Protein AF-A0A098S354-F1 (afdb_monomer_lite)

pLDDT: mean 82.57, std 17.51, range [36.12, 98.0]

InterPro domains:
  IPR009078 Ferritin-like superfamily [SSF47240] (25-148)
  IPR011971 Conserved hypothetical protein CHP02284 [TIGR02284] (24-160)
  IPR012347 Ferritin-like [G3DSA:1.20.1260.10] (13-162)
  IPR019052 Domain of unknown function DUF2383 [PF09537] (26-131)

Radius of gyration: 17.13 Å; chains: 1; bounding box: 41×37×48 Å

Organism: NCBI:txid1524460

Sequence (171 aa):
MANNQDKPWNKKRYDANTHASGIALINNLMMRNKDAEERYREAAAVATDESLVQYLESLARYRNSLYEPLFEWMNALPPTPMPISKQSRSYLYEHWGDFREALLLNNKSKVVEFCEDSEKKISRAYREAVAQTGVPKDINEFLNKQLQHILKIRRKVERMETVPMLHDNDF

Structure (mmCIF, N/CA/C/O backbone):
data_AF-A0A098S354-F1
#
_entry.id   AF-A0A098S354-F1
#
loop_
_atom_site.group_PDB
_atom_site.id
_atom_site.type_symbol
_atom_site.label_atom_id
_atom_site.label_alt_id
_atom_site.label_comp_id
_atom_site.label_asym_id
_atom_site.label_entity_id
_atom_site.label_seq_id
_atom_site.pdbx_PDB_ins_code
_atom_site.Cartn_x
_atom_site.Cartn_y
_atom_site.Cartn_z
_atom_site.occupancy
_atom_site.B_iso_or_equiv
_atom_site.auth_seq_id
_atom_site.auth_comp_id
_atom_site.auth_asym_id
_atom_site.auth_atom_id
_atom_site.pdbx_PDB_model_num
ATOM 1 N N . MET A 1 1 ? 5.309 -29.474 -20.598 1.00 36.12 1 MET A N 1
ATOM 2 C CA . MET A 1 1 ? 4.777 -28.108 -20.402 1.00 36.12 1 MET A CA 1
ATOM 3 C C . MET A 1 1 ? 5.659 -27.169 -21.209 1.00 36.12 1 MET A C 1
ATOM 5 O O . MET A 1 1 ? 6.866 -27.189 -21.011 1.00 36.12 1 MET A O 1
ATOM 9 N N . ALA A 1 2 ? 5.102 -26.506 -22.223 1.00 36.38 2 ALA A N 1
ATOM 10 C CA . ALA A 1 2 ? 5.874 -25.795 -23.240 1.00 36.38 2 ALA A CA 1
ATOM 11 C C . ALA A 1 2 ? 6.516 -24.517 -22.674 1.00 36.38 2 ALA A C 1
ATOM 13 O O . ALA A 1 2 ? 5.834 -23.671 -22.099 1.00 36.38 2 ALA A O 1
ATOM 14 N N . ASN A 1 3 ? 7.831 -24.390 -22.853 1.00 41.97 3 ASN A N 1
ATOM 15 C CA . ASN A 1 3 ? 8.589 -23.173 -22.589 1.00 41.97 3 ASN A CA 1
ATOM 16 C C . ASN A 1 3 ? 8.187 -22.124 -23.641 1.00 41.97 3 ASN A C 1
ATOM 18 O O . ASN A 1 3 ? 8.585 -22.234 -24.800 1.00 41.97 3 ASN A O 1
ATOM 22 N N . ASN A 1 4 ? 7.332 -21.167 -23.274 1.00 41.59 4 ASN A N 1
ATOM 23 C CA . ASN A 1 4 ? 6.869 -20.131 -24.195 1.00 41.59 4 ASN A CA 1
ATOM 24 C C . ASN A 1 4 ? 7.999 -19.109 -24.428 1.00 41.59 4 ASN A C 1
ATOM 26 O O . ASN A 1 4 ? 8.279 -18.264 -23.577 1.00 41.59 4 ASN A O 1
ATOM 30 N N . GLN A 1 5 ? 8.675 -19.228 -25.572 1.00 43.75 5 GLN A N 1
ATOM 31 C CA . GLN A 1 5 ? 9.827 -18.407 -25.957 1.00 43.75 5 GLN A CA 1
ATOM 32 C C . GLN A 1 5 ? 9.466 -16.949 -26.290 1.00 43.75 5 GLN A C 1
ATOM 34 O O . GLN A 1 5 ? 10.366 -16.112 -26.327 1.00 43.75 5 GLN A O 1
ATOM 39 N N . ASP A 1 6 ? 8.180 -16.619 -26.448 1.00 45.34 6 ASP A N 1
ATOM 40 C CA . ASP A 1 6 ? 7.716 -15.263 -26.780 1.00 45.34 6 ASP A CA 1
ATOM 41 C C . ASP A 1 6 ? 7.499 -14.355 -25.567 1.00 45.34 6 ASP A C 1
ATOM 43 O O . ASP A 1 6 ? 7.099 -13.199 -25.707 1.00 45.34 6 ASP A O 1
ATOM 47 N N . LYS A 1 7 ? 7.805 -14.834 -24.359 1.00 45.97 7 LYS A N 1
ATOM 48 C CA . LYS A 1 7 ? 7.782 -13.9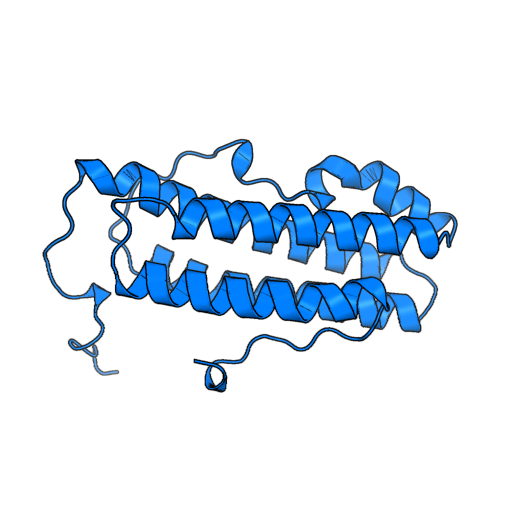70 -23.183 1.00 45.97 7 LYS A CA 1
ATOM 49 C C . LYS A 1 7 ? 8.978 -12.995 -23.228 1.00 45.97 7 LYS A C 1
ATOM 51 O O . LYS A 1 7 ? 10.113 -13.448 -23.398 1.00 45.97 7 LYS A O 1
ATOM 56 N N . PRO A 1 8 ? 8.771 -11.669 -23.092 1.00 44.84 8 PRO A N 1
ATOM 57 C CA . PRO A 1 8 ? 9.779 -10.648 -23.413 1.00 44.84 8 PRO A CA 1
ATOM 58 C C . PRO A 1 8 ? 11.070 -10.729 -22.580 1.00 44.84 8 PRO A C 1
ATOM 60 O O . PRO A 1 8 ? 12.116 -10.257 -23.022 1.00 44.84 8 PRO A O 1
ATOM 63 N N . TRP A 1 9 ? 11.046 -11.415 -21.435 1.00 50.72 9 TRP A N 1
ATOM 64 C CA . TRP A 1 9 ? 12.225 -11.686 -20.606 1.00 50.72 9 TRP A CA 1
ATOM 65 C C . TRP A 1 9 ? 13.178 -12.759 -21.165 1.00 50.72 9 TRP A C 1
ATOM 67 O O . TRP A 1 9 ? 14.280 -12.920 -20.648 1.00 50.72 9 TRP A O 1
ATOM 77 N N . ASN A 1 10 ? 12.807 -13.465 -22.241 1.00 44.28 10 ASN A N 1
ATOM 78 C CA . ASN A 1 10 ? 13.650 -14.479 -22.890 1.00 44.28 10 ASN A CA 1
ATOM 79 C C . ASN A 1 10 ? 14.623 -13.915 -23.949 1.00 44.28 10 ASN A C 1
ATOM 81 O O . ASN A 1 10 ? 15.464 -14.659 -24.464 1.00 44.28 10 ASN A O 1
ATOM 85 N N . LYS A 1 11 ? 14.553 -12.623 -24.310 1.00 42.34 11 LYS A N 1
ATOM 86 C CA . LYS A 1 11 ? 15.428 -12.035 -25.343 1.00 42.34 11 LYS A CA 1
ATOM 87 C C . LYS A 1 11 ? 16.648 -11.337 -24.729 1.00 42.34 11 LYS A C 1
ATOM 89 O O . LYS A 1 11 ? 16.552 -10.286 -24.107 1.00 42.34 11 LYS A O 1
ATOM 94 N N . LYS A 1 12 ? 17.826 -11.928 -24.969 1.00 41.03 12 LYS A N 1
ATOM 95 C CA . LYS A 1 12 ? 19.171 -11.384 -24.698 1.00 41.03 12 LYS A CA 1
ATOM 96 C C . LYS A 1 12 ? 19.336 -9.965 -25.266 1.00 41.03 12 LYS A C 1
ATOM 98 O O . LYS A 1 12 ? 19.645 -9.837 -26.446 1.00 41.03 12 LYS A O 1
ATOM 103 N N . ARG A 1 13 ? 19.161 -8.934 -24.433 1.00 39.78 13 ARG A N 1
ATOM 104 C CA . ARG A 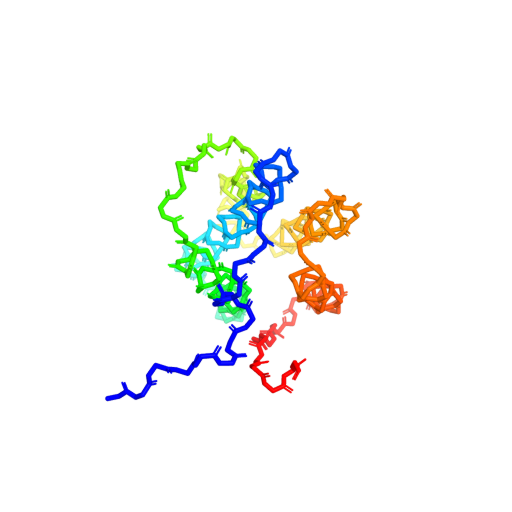1 13 ? 19.732 -7.570 -24.535 1.00 39.78 13 ARG A CA 1
ATOM 105 C C . ARG A 1 13 ? 19.408 -6.817 -23.231 1.00 39.78 13 ARG A C 1
ATOM 107 O O . ARG A 1 13 ? 18.432 -6.085 -23.159 1.00 39.78 13 ARG A O 1
ATOM 114 N N . TYR A 1 14 ? 20.187 -7.073 -22.181 1.00 47.94 14 TYR A N 1
ATOM 115 C CA . TYR A 1 14 ? 20.056 -6.437 -20.862 1.00 47.94 14 TYR A CA 1
ATOM 116 C C . TYR A 1 14 ? 21.450 -5.877 -20.487 1.00 47.94 14 TYR A C 1
ATOM 118 O O . TYR A 1 14 ? 22.357 -6.662 -20.223 1.00 47.94 14 TYR A O 1
ATOM 126 N N . ASP A 1 15 ? 21.652 -4.553 -20.544 1.00 41.66 15 ASP A N 1
ATOM 127 C CA . ASP A 1 15 ? 22.961 -3.874 -20.408 1.00 41.66 15 ASP A CA 1
ATOM 128 C C . ASP A 1 15 ? 23.279 -3.483 -18.949 1.00 41.66 15 ASP A C 1
ATOM 130 O O . ASP A 1 15 ? 22.757 -2.518 -18.407 1.00 41.66 15 ASP A O 1
ATOM 134 N N . ALA A 1 16 ? 24.205 -4.187 -18.299 1.00 40.31 16 ALA A N 1
ATOM 135 C CA . ALA A 1 16 ? 24.430 -4.195 -16.844 1.00 40.31 16 ALA A CA 1
ATOM 136 C C . ALA A 1 16 ? 24.571 -2.842 -16.082 1.00 40.31 16 ALA A C 1
ATOM 138 O O . ALA A 1 16 ? 24.315 -2.816 -14.878 1.00 40.31 16 ALA A O 1
ATOM 139 N N . ASN A 1 17 ? 24.929 -1.716 -16.715 1.00 41.31 17 ASN A N 1
ATOM 140 C CA . ASN A 1 17 ? 25.258 -0.462 -16.002 1.00 41.31 17 ASN A CA 1
ATOM 141 C C . ASN A 1 17 ? 24.055 0.434 -15.649 1.00 41.31 17 ASN A C 1
ATOM 143 O O . ASN A 1 17 ? 24.129 1.214 -14.703 1.00 41.31 17 ASN A O 1
ATOM 147 N N . THR A 1 18 ? 22.934 0.310 -16.357 1.00 47.88 18 THR A N 1
ATOM 148 C CA . THR A 1 18 ? 21.649 0.954 -16.010 1.00 47.88 18 THR A CA 1
ATOM 149 C C . THR A 1 18 ? 20.715 0.009 -15.243 1.00 47.88 18 THR A C 1
ATOM 151 O O . THR A 1 18 ? 19.710 0.435 -14.679 1.00 47.88 18 THR A O 1
ATOM 154 N N . HIS A 1 19 ? 21.058 -1.283 -15.187 1.00 49.31 19 HIS A N 1
ATOM 155 C CA . HIS A 1 19 ? 20.202 -2.348 -14.663 1.00 49.31 19 HIS A CA 1
ATOM 156 C C . HIS A 1 19 ? 20.230 -2.457 -13.142 1.00 49.31 19 HIS A C 1
ATOM 158 O O . HIS A 1 19 ? 19.200 -2.762 -12.545 1.00 49.31 19 HIS A O 1
ATOM 164 N N . ALA A 1 20 ? 21.368 -2.173 -12.503 1.00 54.12 20 ALA A N 1
ATOM 165 C CA . ALA A 1 20 ? 21.472 -2.244 -11.048 1.00 54.12 20 ALA A CA 1
ATOM 166 C C . ALA A 1 20 ? 20.489 -1.283 -10.352 1.00 54.12 20 ALA A C 1
ATOM 168 O O . ALA A 1 20 ? 19.915 -1.640 -9.327 1.00 54.12 20 ALA A O 1
ATOM 169 N N . SER A 1 21 ? 20.232 -0.101 -10.929 1.00 67.62 21 SER A N 1
ATOM 170 C CA . SER A 1 21 ? 19.275 0.863 -10.372 1.00 67.62 21 SER A CA 1
ATOM 171 C C . SER A 1 21 ? 17.821 0.456 -10.626 1.00 67.62 21 SER A C 1
ATOM 173 O O . SER A 1 21 ? 17.018 0.489 -9.697 1.00 67.62 21 SER A O 1
ATOM 175 N N . GLY A 1 22 ? 17.477 0.011 -11.840 1.00 73.75 22 GLY A N 1
ATOM 176 C CA . GLY A 1 22 ? 16.116 -0.425 -12.179 1.00 73.75 22 GLY A CA 1
ATOM 177 C C . GLY A 1 22 ? 15.671 -1.674 -11.412 1.00 73.75 22 GLY A C 1
ATOM 178 O O . GLY A 1 22 ? 14.592 -1.694 -10.821 1.00 73.75 22 GLY A O 1
ATOM 179 N N . ILE A 1 23 ? 16.534 -2.691 -11.354 1.00 78.19 23 ILE A N 1
ATOM 180 C CA . ILE A 1 23 ? 16.288 -3.934 -10.613 1.00 78.19 23 ILE A CA 1
ATOM 181 C C . ILE A 1 23 ? 16.175 -3.652 -9.105 1.00 78.19 23 ILE A C 1
ATOM 183 O O . ILE A 1 23 ? 15.264 -4.158 -8.448 1.00 78.19 23 ILE A O 1
ATOM 187 N N . ALA A 1 24 ? 17.036 -2.790 -8.551 1.00 80.12 24 ALA A N 1
ATOM 188 C CA . ALA A 1 24 ? 16.945 -2.391 -7.146 1.00 80.12 24 ALA A CA 1
ATOM 189 C C . ALA A 1 24 ? 15.641 -1.641 -6.829 1.00 80.12 24 ALA A C 1
ATOM 191 O O . ALA A 1 24 ? 15.044 -1.875 -5.778 1.00 80.12 24 ALA A O 1
ATOM 192 N N . LEU A 1 25 ? 15.167 -0.769 -7.725 1.00 82.81 25 LEU A N 1
ATOM 193 C CA . LEU A 1 25 ? 13.897 -0.060 -7.547 1.00 82.81 25 LEU A CA 1
ATOM 194 C C . LEU A 1 25 ? 12.709 -1.018 -7.538 1.00 82.81 25 LEU A C 1
ATOM 196 O O . LEU A 1 25 ? 11.868 -0.934 -6.646 1.00 82.81 25 LEU A O 1
ATOM 200 N N . ILE A 1 26 ? 12.664 -1.957 -8.481 1.00 86.56 26 ILE A N 1
ATOM 201 C CA . ILE A 1 26 ? 11.590 -2.953 -8.557 1.00 86.56 26 ILE A CA 1
ATOM 202 C C . ILE A 1 26 ? 11.593 -3.842 -7.318 1.00 86.56 26 ILE A C 1
ATOM 204 O O . ILE A 1 26 ? 10.545 -4.063 -6.717 1.00 86.56 26 ILE A O 1
ATOM 208 N N . ASN A 1 27 ? 12.769 -4.269 -6.866 1.00 87.06 27 ASN A N 1
ATOM 209 C CA . ASN A 1 27 ? 12.904 -5.011 -5.620 1.00 87.06 27 ASN A CA 1
ATOM 210 C C . ASN A 1 27 ? 12.442 -4.209 -4.404 1.00 87.06 27 ASN A C 1
ATOM 212 O O . ASN A 1 27 ? 11.751 -4.746 -3.545 1.00 87.06 27 ASN A O 1
ATOM 216 N N . ASN A 1 28 ? 12.757 -2.916 -4.339 1.00 88.94 28 ASN A N 1
ATOM 217 C CA . ASN A 1 28 ? 12.258 -2.060 -3.268 1.00 88.94 28 ASN A CA 1
ATOM 218 C C . ASN A 1 28 ? 10.727 -1.965 -3.293 1.00 88.94 28 ASN A C 1
ATOM 220 O O . ASN A 1 28 ? 10.107 -2.045 -2.237 1.00 88.94 28 ASN A O 1
ATOM 224 N N . LEU A 1 29 ? 10.107 -1.822 -4.469 1.00 92.44 29 LEU A N 1
ATOM 225 C CA . LEU A 1 29 ? 8.646 -1.814 -4.601 1.00 92.44 29 LEU A CA 1
ATOM 226 C C . LEU A 1 29 ? 8.032 -3.154 -4.189 1.00 92.44 29 LEU A C 1
ATOM 228 O O . LEU A 1 29 ? 7.095 -3.177 -3.394 1.00 92.44 29 LEU A O 1
ATOM 232 N N . MET A 1 30 ? 8.591 -4.258 -4.682 1.00 92.62 30 MET A N 1
ATOM 233 C CA . MET A 1 30 ? 8.186 -5.619 -4.341 1.00 92.62 30 MET A CA 1
ATOM 234 C C . MET A 1 30 ? 8.215 -5.826 -2.820 1.00 92.62 30 MET A C 1
ATOM 236 O O . MET A 1 30 ? 7.192 -6.159 -2.224 1.00 92.62 30 MET A O 1
ATOM 240 N N . MET A 1 31 ? 9.348 -5.540 -2.176 1.00 92.69 31 MET A N 1
ATOM 241 C CA . MET A 1 31 ? 9.509 -5.684 -0.727 1.00 92.69 31 MET A CA 1
ATOM 242 C C . MET A 1 31 ? 8.575 -4.763 0.063 1.00 92.69 31 MET A C 1
ATOM 244 O O . MET A 1 31 ? 7.994 -5.194 1.051 1.00 92.69 31 MET A O 1
ATOM 248 N N . ARG A 1 32 ? 8.349 -3.524 -0.392 1.00 94.38 32 ARG A N 1
ATOM 249 C CA . ARG A 1 32 ? 7.393 -2.607 0.249 1.00 94.38 32 ARG A CA 1
ATOM 250 C C . ARG A 1 32 ? 5.965 -3.136 0.206 1.00 94.38 32 ARG A C 1
ATOM 252 O O . ARG A 1 32 ? 5.247 -2.992 1.194 1.00 94.38 32 ARG A O 1
ATOM 259 N N . ASN A 1 33 ? 5.543 -3.707 -0.923 1.00 96.06 33 ASN A N 1
ATOM 260 C CA . ASN A 1 33 ? 4.218 -4.312 -1.033 1.00 96.06 33 ASN A CA 1
ATOM 261 C C . ASN A 1 33 ? 4.110 -5.530 -0.112 1.00 96.06 33 ASN A C 1
ATOM 263 O O . ASN A 1 33 ? 3.118 -5.640 0.604 1.00 96.06 33 ASN A O 1
ATOM 267 N N . LYS A 1 34 ? 5.147 -6.375 -0.063 1.00 95.38 34 LYS A N 1
ATOM 268 C CA . LYS A 1 34 ? 5.183 -7.551 0.812 1.00 95.38 34 LYS A CA 1
ATOM 269 C C . LYS A 1 34 ? 5.128 -7.183 2.298 1.00 95.38 34 LYS A C 1
ATOM 271 O O . LYS A 1 34 ? 4.253 -7.650 3.014 1.00 95.38 34 LYS A O 1
ATOM 276 N N . ASP A 1 35 ? 5.983 -6.265 2.738 1.00 94.94 35 ASP A N 1
ATOM 277 C CA . ASP A 1 35 ? 5.997 -5.787 4.124 1.00 94.94 35 ASP A CA 1
ATOM 278 C C . ASP A 1 35 ? 4.663 -5.121 4.509 1.00 94.94 35 ASP A C 1
ATOM 280 O O . ASP A 1 35 ? 4.192 -5.259 5.635 1.00 94.94 35 ASP A O 1
ATOM 284 N N . ALA A 1 36 ? 4.048 -4.349 3.604 1.00 96.50 36 ALA A N 1
ATOM 285 C CA . ALA A 1 36 ? 2.745 -3.735 3.867 1.00 96.50 36 ALA A CA 1
ATOM 286 C C . ALA A 1 36 ? 1.627 -4.783 3.967 1.00 96.50 36 ALA A C 1
ATOM 288 O O . ALA A 1 36 ? 0.776 -4.670 4.843 1.00 96.50 36 ALA A O 1
ATOM 289 N N . GLU A 1 37 ? 1.632 -5.788 3.089 1.00 97.62 37 GLU A N 1
ATOM 290 C CA . GLU A 1 37 ? 0.690 -6.908 3.119 1.00 97.62 37 GLU A CA 1
ATOM 291 C C . GLU A 1 37 ? 0.718 -7.627 4.470 1.00 97.62 37 GLU A C 1
ATOM 293 O O . GLU A 1 37 ? -0.328 -7.778 5.102 1.00 97.62 37 GLU A O 1
ATOM 298 N N . GLU A 1 38 ? 1.909 -7.990 4.947 1.00 97.38 38 GLU A N 1
ATOM 299 C CA . GLU A 1 38 ? 2.093 -8.642 6.246 1.00 97.38 38 GLU A CA 1
ATOM 300 C C . GLU A 1 38 ? 1.554 -7.780 7.394 1.00 97.38 38 GLU A C 1
ATOM 302 O O . GLU A 1 38 ? 0.763 -8.258 8.208 1.00 97.38 38 GLU A O 1
ATOM 307 N N . ARG A 1 39 ? 1.881 -6.480 7.417 1.00 97.31 39 ARG A N 1
ATOM 308 C CA . ARG A 1 39 ? 1.385 -5.563 8.458 1.00 97.31 39 ARG A CA 1
ATOM 309 C C . ARG A 1 39 ? -0.124 -5.362 8.416 1.00 97.31 39 ARG A C 1
ATOM 311 O O . ARG A 1 39 ? -0.740 -5.264 9.471 1.00 97.31 39 ARG A O 1
ATOM 318 N N . TYR A 1 40 ? -0.739 -5.332 7.236 1.00 98.00 40 TYR A N 1
ATOM 319 C CA . TYR A 1 40 ? -2.197 -5.270 7.134 1.00 98.00 40 TYR A CA 1
ATOM 320 C C . TYR A 1 40 ? -2.870 -6.558 7.622 1.00 98.00 40 TYR A C 1
ATOM 322 O O . TYR A 1 40 ? -3.905 -6.476 8.281 1.00 98.00 40 TYR A O 1
ATOM 330 N N . ARG A 1 41 ? -2.283 -7.737 7.370 1.00 97.94 41 ARG A N 1
ATOM 331 C CA . ARG A 1 41 ? -2.798 -8.999 7.931 1.00 97.94 41 ARG A CA 1
ATOM 332 C C . ARG A 1 41 ? -2.670 -9.046 9.447 1.00 97.94 41 ARG A C 1
ATOM 334 O O . ARG A 1 41 ? -3.622 -9.422 10.123 1.00 97.94 41 ARG A O 1
ATOM 341 N N . GLU A 1 42 ? -1.522 -8.640 9.982 1.00 97.31 42 GLU A N 1
ATOM 342 C CA . GLU A 1 42 ? -1.329 -8.529 11.430 1.00 97.31 42 GLU A CA 1
ATOM 343 C C . GLU A 1 42 ? -2.330 -7.545 12.047 1.00 97.31 42 GLU A C 1
ATOM 345 O O . GLU A 1 42 ? -2.920 -7.832 13.084 1.00 97.31 42 GLU A O 1
ATOM 350 N N . ALA A 1 43 ? -2.563 -6.406 11.388 1.00 96.69 43 ALA A N 1
ATOM 351 C CA . ALA A 1 43 ? -3.536 -5.407 11.812 1.00 96.69 43 ALA A CA 1
ATOM 352 C C . ALA A 1 43 ? -4.965 -5.963 11.838 1.00 96.69 43 ALA A C 1
ATOM 354 O O . ALA A 1 43 ? -5.687 -5.751 12.809 1.00 96.69 43 ALA A O 1
ATOM 355 N N . ALA A 1 44 ? -5.360 -6.700 10.797 1.00 96.69 44 ALA A N 1
ATOM 356 C CA . ALA A 1 44 ? -6.660 -7.358 10.740 1.00 96.69 44 ALA A CA 1
ATOM 357 C C . ALA A 1 44 ? -6.830 -8.374 11.881 1.00 96.69 44 ALA A C 1
ATOM 359 O O . ALA A 1 44 ? -7.896 -8.442 12.478 1.00 96.69 44 ALA A O 1
ATOM 360 N N . ALA A 1 45 ? -5.771 -9.107 12.242 1.00 96.06 45 ALA A N 1
ATOM 361 C CA . ALA A 1 45 ? -5.814 -10.093 13.322 1.00 96.06 45 ALA A CA 1
ATOM 362 C C . ALA A 1 45 ? -5.945 -9.480 14.730 1.00 96.06 45 ALA A C 1
ATOM 364 O O . ALA A 1 45 ? -6.368 -10.171 15.656 1.00 96.06 45 ALA A O 1
ATOM 365 N N . VAL A 1 46 ? -5.566 -8.209 14.914 1.00 94.25 46 VAL A N 1
ATOM 366 C CA . VAL A 1 46 ? -5.687 -7.502 16.206 1.00 94.25 46 VAL A CA 1
ATOM 367 C C . VAL A 1 46 ? -6.897 -6.570 16.281 1.00 94.25 46 VAL A C 1
ATOM 369 O O . VAL A 1 46 ? -7.240 -6.114 17.371 1.00 94.25 46 VAL A O 1
ATOM 372 N N . ALA A 1 47 ? -7.528 -6.259 15.149 1.00 92.75 47 ALA A N 1
ATOM 373 C CA . ALA A 1 47 ? -8.720 -5.426 15.104 1.00 92.75 47 ALA A CA 1
ATOM 374 C C . ALA A 1 47 ? -9.932 -6.176 15.682 1.00 92.75 47 ALA A C 1
ATOM 376 O O . ALA A 1 47 ? -10.105 -7.373 15.468 1.00 92.75 47 ALA A O 1
ATOM 377 N N . THR A 1 48 ? -10.788 -5.460 16.410 1.00 89.00 48 THR A N 1
ATOM 378 C CA . THR A 1 48 ? -12.001 -6.026 17.029 1.00 89.00 48 THR A CA 1
ATOM 379 C C . THR A 1 48 ? -13.279 -5.693 16.258 1.00 89.00 48 THR A C 1
ATOM 381 O O . THR A 1 48 ? -14.281 -6.388 16.397 1.00 89.00 48 THR A O 1
ATOM 384 N N . ASP A 1 49 ? -13.254 -4.639 15.441 1.00 89.81 49 ASP A N 1
ATOM 385 C CA . ASP A 1 49 ? -14.371 -4.208 14.603 1.00 89.81 49 ASP A CA 1
ATOM 386 C C . ASP A 1 49 ? -14.357 -4.961 13.264 1.00 89.81 49 ASP A C 1
ATOM 388 O O . ASP A 1 49 ? -13.406 -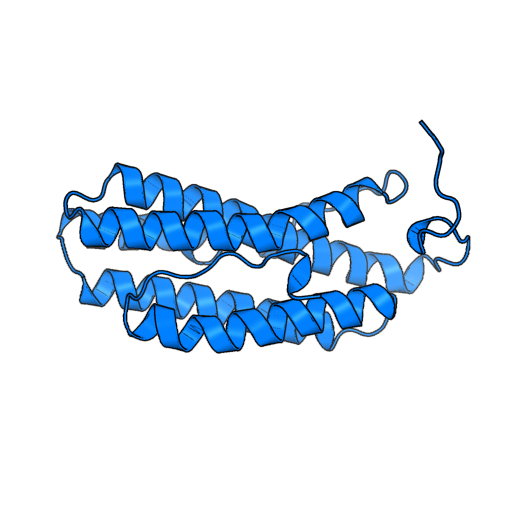4.851 12.493 1.00 89.81 49 ASP A O 1
ATOM 392 N N . GLU A 1 50 ? -15.423 -5.707 12.970 1.00 91.75 50 GLU A N 1
ATOM 393 C CA . GLU A 1 50 ? -15.506 -6.558 11.776 1.00 91.75 50 GLU A CA 1
ATOM 394 C C . GLU A 1 50 ? -15.373 -5.770 10.461 1.00 91.75 50 GLU A C 1
ATOM 396 O O . GLU A 1 50 ? -14.719 -6.232 9.525 1.00 91.75 50 GLU A O 1
ATOM 401 N N . SER A 1 51 ? -15.924 -4.553 10.390 1.00 90.94 51 SER A N 1
ATOM 402 C CA . SER A 1 51 ? -15.797 -3.713 9.191 1.00 90.94 51 SER A CA 1
ATOM 403 C C . SER A 1 51 ? -14.347 -3.283 8.960 1.00 90.94 51 SER A C 1
ATOM 405 O O . SER A 1 51 ? -13.865 -3.263 7.825 1.00 90.94 51 SER A O 1
ATOM 407 N N . LEU A 1 52 ? -13.620 -3.010 10.046 1.00 92.50 52 LEU A N 1
ATOM 408 C CA . LEU A 1 52 ? -12.204 -2.680 10.004 1.00 92.50 52 LEU A CA 1
ATOM 409 C C . LEU A 1 52 ? -11.346 -3.898 9.640 1.00 92.50 52 LEU A C 1
ATOM 411 O O . LEU A 1 52 ? -10.425 -3.759 8.836 1.00 92.50 52 LEU A O 1
ATOM 415 N N . VAL A 1 53 ? -11.665 -5.084 10.167 1.00 94.81 53 VAL A N 1
ATOM 416 C CA . VAL A 1 53 ? -11.012 -6.348 9.785 1.00 94.81 53 VAL A CA 1
ATOM 417 C C . VAL A 1 53 ? -11.134 -6.557 8.275 1.00 94.81 53 VAL A C 1
ATOM 419 O O . VAL A 1 53 ? -10.122 -6.677 7.585 1.00 94.81 53 VAL A O 1
ATOM 422 N N . GLN A 1 54 ? -12.356 -6.502 7.736 1.00 95.00 54 GLN A N 1
ATOM 423 C CA . GLN A 1 54 ? -12.607 -6.685 6.302 1.00 95.00 54 GLN A CA 1
ATOM 424 C C . GLN A 1 54 ? -11.870 -5.648 5.441 1.00 95.00 54 GLN A C 1
ATOM 426 O O . GLN A 1 54 ? -11.332 -5.978 4.378 1.00 95.00 54 GLN A O 1
ATOM 431 N N . TYR A 1 55 ? -11.817 -4.395 5.898 1.00 94.94 55 TYR A N 1
ATOM 432 C CA . TYR A 1 55 ? -11.078 -3.331 5.227 1.00 94.94 55 TYR A CA 1
ATOM 433 C C . TYR A 1 55 ? -9.566 -3.604 5.196 1.00 94.94 55 TYR A C 1
ATOM 435 O O . TYR A 1 55 ? -8.962 -3.582 4.119 1.00 94.94 55 TYR A O 1
ATOM 443 N N . LEU A 1 56 ? -8.957 -3.926 6.340 1.00 96.69 56 LEU A N 1
ATOM 444 C CA . LEU A 1 56 ? -7.524 -4.215 6.448 1.00 96.69 56 LEU A CA 1
ATOM 445 C C . LEU A 1 56 ? -7.135 -5.459 5.643 1.00 96.69 56 LEU A C 1
ATOM 447 O O . LEU A 1 56 ? -6.127 -5.448 4.936 1.00 96.69 56 LEU A O 1
ATOM 451 N N . GLU A 1 57 ? -7.963 -6.502 5.656 1.00 97.25 57 GLU A N 1
ATOM 452 C CA . GLU A 1 57 ? -7.752 -7.663 4.794 1.00 97.25 57 GLU A CA 1
ATOM 453 C C . GLU A 1 57 ? -7.829 -7.312 3.304 1.00 97.25 57 GLU A C 1
ATOM 455 O O . GLU A 1 57 ? -7.073 -7.860 2.498 1.00 97.25 57 GLU A O 1
ATOM 460 N N . SER A 1 58 ? -8.731 -6.405 2.913 1.00 96.62 58 SER A N 1
ATOM 461 C CA . SER A 1 58 ? -8.817 -5.954 1.521 1.00 96.62 58 SER A CA 1
ATOM 462 C C . SER A 1 58 ? -7.542 -5.232 1.085 1.00 96.62 58 SER A C 1
ATOM 464 O O . SER A 1 58 ? -7.031 -5.502 -0.002 1.00 96.62 58 SER A O 1
ATOM 466 N N . LEU A 1 59 ? -6.955 -4.414 1.967 1.00 96.56 59 LEU A N 1
ATOM 467 C CA . LEU A 1 59 ? -5.659 -3.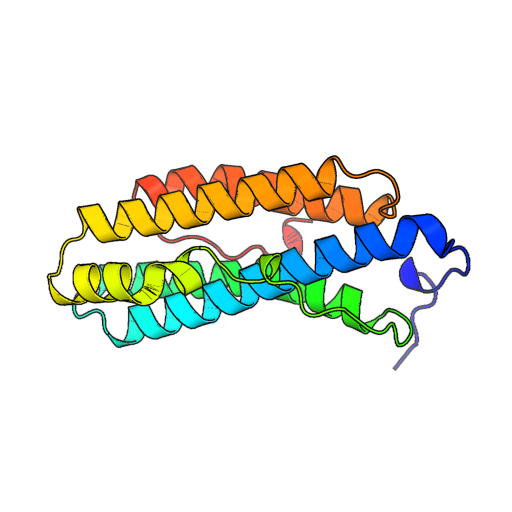775 1.737 1.00 96.56 59 LEU A CA 1
ATOM 468 C C . LEU A 1 59 ? -4.520 -4.796 1.659 1.00 96.56 59 LEU A C 1
ATOM 470 O O . LEU A 1 59 ? -3.660 -4.677 0.787 1.00 96.56 59 LEU A O 1
ATOM 474 N N . ALA A 1 60 ? -4.528 -5.824 2.511 1.00 97.50 60 ALA A N 1
ATOM 475 C CA . ALA A 1 60 ? -3.546 -6.904 2.455 1.00 97.50 60 ALA A CA 1
ATOM 476 C C . ALA A 1 60 ? -3.601 -7.653 1.113 1.00 97.50 60 ALA A C 1
ATOM 478 O O . ALA A 1 60 ? -2.583 -7.786 0.432 1.00 97.50 60 ALA A O 1
ATOM 479 N N . ARG A 1 61 ? -4.797 -8.084 0.688 1.00 97.06 61 ARG A N 1
ATOM 480 C CA . ARG A 1 61 ? -5.003 -8.756 -0.607 1.00 97.06 61 ARG A CA 1
ATOM 481 C C . ARG A 1 61 ? -4.585 -7.871 -1.777 1.00 97.06 61 ARG A C 1
ATOM 483 O O . ARG A 1 61 ? -3.908 -8.331 -2.693 1.00 97.06 61 ARG A O 1
ATOM 490 N N . TYR A 1 62 ? -4.933 -6.591 -1.720 1.00 96.00 62 TYR A N 1
ATOM 491 C CA . TYR A 1 62 ? -4.522 -5.617 -2.719 1.00 96.00 62 TYR A CA 1
ATOM 492 C C . TYR A 1 62 ? -2.994 -5.477 -2.805 1.00 96.00 62 TYR A C 1
ATOM 494 O O . TYR A 1 62 ? -2.424 -5.547 -3.895 1.00 96.00 62 TYR A O 1
ATOM 502 N N . ARG A 1 63 ? -2.295 -5.353 -1.671 1.00 96.50 63 ARG A N 1
ATOM 503 C CA . ARG A 1 63 ? -0.824 -5.322 -1.652 1.00 96.50 63 ARG A CA 1
ATOM 504 C C . ARG A 1 63 ? -0.205 -6.590 -2.230 1.00 96.50 63 ARG A C 1
ATOM 506 O O . ARG A 1 63 ? 0.746 -6.476 -3.000 1.00 96.50 63 ARG A O 1
ATOM 513 N N . ASN A 1 64 ? -0.774 -7.760 -1.940 1.00 95.50 64 ASN A N 1
ATOM 514 C CA . ASN A 1 64 ? -0.331 -9.011 -2.552 1.00 95.50 64 ASN A CA 1
ATOM 515 C C . ASN A 1 64 ? -0.475 -8.981 -4.083 1.00 95.50 64 ASN A C 1
ATOM 517 O O . ASN A 1 64 ? 0.472 -9.314 -4.786 1.00 95.50 64 ASN A O 1
ATOM 521 N N . SER A 1 65 ? -1.601 -8.477 -4.603 1.00 94.19 65 SER A N 1
ATOM 522 C CA . SER A 1 65 ? -1.818 -8.366 -6.056 1.00 94.19 65 SER A CA 1
ATOM 523 C C . SER A 1 65 ? -0.838 -7.418 -6.765 1.00 94.19 65 SER A C 1
ATOM 525 O O . SER A 1 65 ? -0.572 -7.562 -7.955 1.00 94.19 65 SER A O 1
ATOM 527 N N . LEU A 1 66 ? -0.250 -6.455 -6.043 1.00 94.44 66 LEU A N 1
ATOM 528 C CA . LEU A 1 66 ? 0.845 -5.632 -6.565 1.00 94.44 66 LEU A CA 1
ATOM 529 C C . LEU A 1 66 ? 2.207 -6.333 -6.471 1.00 94.44 66 LEU A C 1
ATOM 531 O O . LEU A 1 66 ? 3.069 -6.111 -7.320 1.00 94.44 66 LEU A O 1
ATOM 535 N N . TYR A 1 67 ? 2.409 -7.134 -5.424 1.00 94.19 67 TYR A N 1
ATOM 536 C CA . TYR A 1 67 ? 3.642 -7.872 -5.159 1.00 94.19 67 TYR A CA 1
ATOM 537 C C . TYR A 1 67 ? 3.861 -9.022 -6.146 1.00 94.19 67 TYR A C 1
ATOM 539 O O . TYR A 1 67 ? 4.958 -9.128 -6.693 1.00 94.19 67 TYR A O 1
ATOM 547 N N . GLU A 1 68 ? 2.846 -9.856 -6.382 1.00 91.81 68 GLU A N 1
ATOM 548 C CA . GLU A 1 68 ? 2.982 -11.114 -7.129 1.00 91.81 68 GLU A CA 1
ATOM 549 C C . GLU A 1 68 ? 3.606 -10.930 -8.521 1.0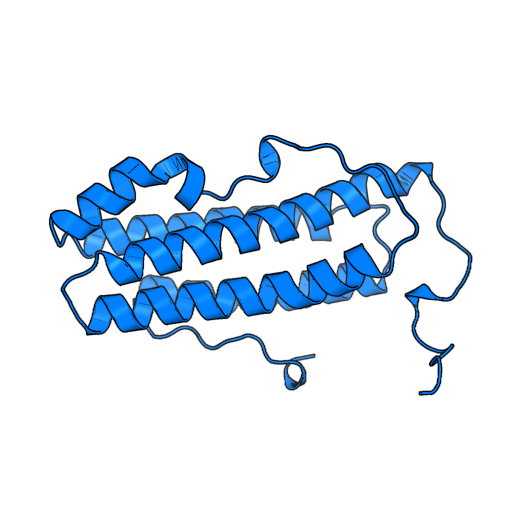0 91.81 68 GLU A C 1
ATOM 551 O O . GLU A 1 68 ? 4.626 -11.568 -8.785 1.00 91.81 68 GLU A O 1
ATOM 556 N N . PRO A 1 69 ? 3.137 -10.008 -9.384 1.00 89.69 69 PRO A N 1
ATOM 557 C CA . PRO A 1 69 ? 3.738 -9.858 -10.709 1.00 89.69 69 PRO A CA 1
ATOM 558 C C . PRO A 1 69 ? 5.175 -9.317 -10.660 1.00 89.69 69 PRO A C 1
ATOM 560 O O . PRO A 1 69 ? 6.007 -9.661 -11.500 1.00 89.69 69 PRO A O 1
ATOM 563 N N . LEU A 1 70 ? 5.494 -8.471 -9.668 1.00 90.00 70 LEU A N 1
ATOM 564 C CA . LEU A 1 70 ? 6.862 -7.981 -9.465 1.00 90.00 70 LEU A CA 1
ATOM 565 C C . LEU A 1 70 ? 7.778 -9.126 -9.028 1.00 90.00 70 LEU A C 1
ATOM 567 O O . LEU A 1 70 ? 8.912 -9.212 -9.495 1.00 90.00 70 LEU A O 1
ATOM 571 N N . PHE A 1 71 ? 7.282 -10.013 -8.164 1.00 89.50 71 PHE A N 1
ATOM 572 C CA . PHE A 1 71 ? 7.991 -11.213 -7.744 1.00 89.50 71 PHE A CA 1
ATOM 573 C C . PHE A 1 71 ? 8.219 -12.178 -8.908 1.00 89.50 71 PHE A C 1
ATOM 575 O O . PHE A 1 71 ? 9.347 -12.626 -9.104 1.00 89.50 71 PHE A O 1
ATOM 582 N N . GLU A 1 72 ? 7.196 -12.454 -9.719 1.00 87.50 72 GLU A N 1
ATOM 583 C CA . GLU A 1 72 ? 7.333 -13.295 -10.912 1.00 87.50 72 GLU A CA 1
ATOM 584 C C . GLU A 1 72 ? 8.369 -12.734 -11.886 1.00 87.50 72 GLU A C 1
ATOM 586 O O . GLU A 1 72 ? 9.225 -13.473 -12.378 1.00 87.50 72 GLU A O 1
ATOM 591 N N . TRP A 1 73 ? 8.334 -11.420 -12.121 1.00 83.62 73 TRP A N 1
ATOM 592 C CA . TRP A 1 73 ? 9.314 -10.760 -12.971 1.00 83.62 73 TRP A CA 1
ATOM 593 C C . TRP A 1 73 ? 10.733 -10.875 -12.407 1.00 83.62 73 TRP A C 1
ATOM 595 O O . TRP A 1 73 ? 11.653 -11.250 -13.132 1.00 83.62 73 TRP A O 1
ATOM 605 N N . MET A 1 74 ? 10.908 -10.604 -11.111 1.00 82.75 74 MET A N 1
ATOM 606 C CA . MET A 1 74 ? 12.195 -10.721 -10.423 1.00 82.75 74 MET A CA 1
ATOM 607 C C . MET A 1 74 ? 12.739 -12.155 -10.456 1.00 82.75 74 MET A C 1
ATOM 609 O O . MET A 1 74 ? 13.933 -12.349 -10.672 1.00 82.75 74 MET A O 1
ATOM 613 N N . ASN A 1 75 ? 11.876 -13.158 -10.281 1.00 83.94 75 ASN A N 1
ATOM 614 C CA . ASN A 1 75 ? 12.244 -14.574 -10.291 1.00 83.94 75 ASN A CA 1
ATOM 615 C C . ASN A 1 75 ? 12.598 -15.092 -11.699 1.00 83.94 75 ASN A C 1
ATOM 617 O O . ASN A 1 75 ? 13.314 -16.081 -11.836 1.00 83.94 75 ASN A O 1
ATOM 621 N N . ALA A 1 76 ? 12.116 -14.426 -12.753 1.00 83.12 76 ALA A N 1
ATOM 622 C CA . ALA A 1 76 ? 12.477 -14.734 -14.135 1.00 83.12 76 ALA A CA 1
ATOM 623 C C . ALA A 1 76 ? 13.859 -14.186 -14.544 1.00 83.12 76 ALA A C 1
ATOM 625 O O . ALA A 1 76 ? 14.378 -14.564 -15.599 1.00 83.12 76 ALA A O 1
ATOM 626 N N . LEU A 1 77 ? 14.463 -13.299 -13.744 1.00 76.75 77 LEU A N 1
ATOM 627 C CA . LEU A 1 77 ? 15.795 -12.762 -14.017 1.00 76.75 77 LEU A CA 1
ATOM 628 C C . LEU A 1 77 ? 16.894 -13.788 -13.687 1.00 76.75 77 LEU A C 1
ATOM 630 O O . LEU A 1 77 ? 16.747 -14.588 -12.761 1.00 76.75 77 LEU A O 1
ATOM 634 N N . PRO A 1 78 ? 18.045 -13.746 -14.388 1.00 76.12 78 PRO A N 1
ATOM 635 C CA . PRO A 1 78 ? 19.229 -14.487 -13.969 1.00 76.12 78 PRO A CA 1
ATOM 636 C C . PRO A 1 78 ? 19.606 -14.149 -12.516 1.00 76.12 78 PRO A C 1
ATOM 638 O O . PRO A 1 78 ? 19.378 -13.008 -12.097 1.00 76.12 78 PRO A O 1
ATOM 641 N N . PRO A 1 79 ? 20.233 -15.078 -11.765 1.00 67.25 79 PRO A N 1
ATOM 642 C CA . PRO A 1 79 ? 20.624 -14.852 -10.376 1.00 67.25 79 PRO A CA 1
ATOM 643 C C . PRO A 1 79 ? 21.466 -13.583 -10.254 1.00 67.25 79 PRO A C 1
ATOM 645 O O . PRO A 1 79 ? 22.635 -13.548 -10.637 1.00 67.25 79 PRO A O 1
ATOM 648 N N . THR A 1 80 ? 20.846 -12.523 -9.748 1.00 65.19 80 THR A N 1
ATOM 649 C CA . THR A 1 80 ? 21.473 -11.216 -9.582 1.00 65.19 80 THR A CA 1
ATOM 650 C C . THR A 1 80 ? 21.529 -10.946 -8.082 1.00 65.19 80 THR A C 1
ATOM 652 O O . THR A 1 80 ? 20.490 -11.034 -7.428 1.00 65.19 80 THR A O 1
ATOM 655 N N . PRO A 1 81 ? 22.705 -10.674 -7.488 1.00 58.19 81 PRO A N 1
ATOM 656 C CA . PRO A 1 81 ? 22.780 -10.341 -6.074 1.00 58.19 81 PRO A CA 1
ATOM 657 C C . PRO A 1 81 ? 22.019 -9.037 -5.816 1.00 58.19 81 PRO A C 1
ATOM 659 O O . PRO A 1 81 ? 22.370 -7.979 -6.338 1.00 58.19 81 PRO A O 1
ATOM 662 N N . MET A 1 82 ? 20.961 -9.134 -5.013 1.00 64.94 82 MET A N 1
ATOM 663 C CA . MET A 1 82 ? 20.083 -8.017 -4.682 1.00 64.94 82 MET A CA 1
ATOM 664 C C . MET A 1 82 ? 20.517 -7.414 -3.346 1.00 64.94 82 MET A C 1
ATOM 666 O O . MET A 1 82 ? 20.468 -8.106 -2.326 1.00 64.94 82 MET A O 1
ATOM 670 N N . PRO A 1 83 ? 20.939 -6.142 -3.299 1.00 55.47 83 PRO A N 1
ATOM 671 C CA . PRO A 1 83 ? 21.257 -5.507 -2.032 1.00 55.47 83 PRO A CA 1
ATOM 672 C C . PRO A 1 83 ? 19.977 -5.307 -1.209 1.00 55.47 83 PRO A C 1
ATOM 674 O O . PRO A 1 83 ? 18.982 -4.770 -1.698 1.00 55.47 83 PRO A O 1
ATOM 677 N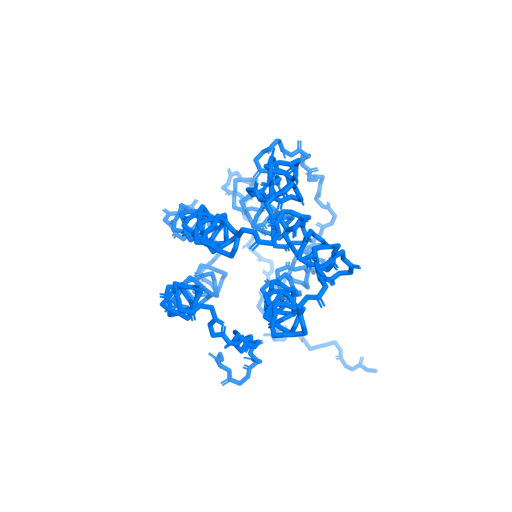 N . ILE A 1 84 ? 20.015 -5.699 0.066 1.00 56.06 84 ILE A N 1
ATOM 678 C CA . ILE A 1 84 ? 18.979 -5.327 1.034 1.00 56.06 84 ILE A CA 1
ATOM 679 C C . ILE A 1 84 ? 19.119 -3.821 1.286 1.00 56.06 84 ILE A C 1
ATOM 681 O O . ILE A 1 84 ? 20.090 -3.375 1.896 1.00 56.06 84 ILE A O 1
ATOM 685 N N . SER A 1 85 ? 18.163 -3.026 0.804 1.00 65.50 85 SER A N 1
ATOM 686 C CA . SER A 1 85 ? 18.132 -1.580 1.044 1.00 65.50 85 SER A CA 1
ATOM 687 C C . SER A 1 85 ? 17.206 -1.248 2.208 1.00 65.50 85 SER A C 1
ATOM 689 O O . SER A 1 85 ? 16.100 -1.766 2.286 1.00 65.50 85 SER A O 1
ATOM 691 N N . LYS A 1 86 ? 17.581 -0.292 3.070 1.00 62.50 86 LYS A N 1
ATOM 692 C CA . LYS A 1 86 ? 16.642 0.286 4.057 1.00 62.50 86 LYS A CA 1
ATOM 693 C C . LYS A 1 86 ? 15.390 0.869 3.390 1.00 62.50 86 LYS A C 1
ATOM 695 O O . LYS A 1 86 ? 14.329 0.905 3.997 1.00 62.50 86 LYS A O 1
ATOM 700 N N . GLN A 1 87 ? 15.498 1.272 2.124 1.00 70.00 87 GLN A N 1
ATOM 701 C CA . GLN A 1 87 ? 14.381 1.776 1.327 1.00 70.00 87 GLN A CA 1
ATOM 702 C C . GLN A 1 87 ? 13.394 0.674 0.914 1.00 70.00 87 GLN A C 1
ATOM 704 O O . GLN A 1 87 ? 12.404 0.999 0.263 1.00 70.00 87 GLN A O 1
ATOM 709 N N . SER A 1 88 ? 13.630 -0.594 1.258 1.00 78.25 88 SER A N 1
ATOM 710 C CA . SER A 1 88 ? 12.728 -1.707 0.955 1.00 78.25 88 SER A CA 1
ATOM 711 C C . SER A 1 88 ? 11.588 -1.856 1.969 1.00 78.25 88 SER A C 1
ATOM 713 O O . SER A 1 88 ? 10.653 -2.604 1.705 1.00 78.25 88 SER A O 1
ATOM 715 N N . ARG A 1 89 ? 11.652 -1.166 3.118 1.00 89.69 89 ARG A N 1
ATOM 716 C CA . ARG A 1 89 ? 10.620 -1.231 4.163 1.00 89.69 89 ARG A CA 1
ATOM 717 C C . ARG A 1 89 ? 9.394 -0.394 3.808 1.00 89.69 89 ARG A C 1
ATOM 719 O O . ARG A 1 89 ? 9.500 0.675 3.199 1.00 89.69 89 ARG A O 1
ATOM 726 N N . SER A 1 90 ? 8.218 -0.901 4.178 1.00 91.88 90 SER A N 1
ATOM 727 C CA . SER A 1 90 ? 6.952 -0.185 4.010 1.00 91.88 90 SER A CA 1
ATOM 728 C C . SER A 1 90 ? 6.764 0.888 5.089 1.00 91.88 90 SER A C 1
ATOM 730 O O . SER A 1 90 ? 7.314 0.791 6.183 1.00 91.88 90 SER A O 1
ATOM 732 N N . TYR A 1 91 ? 5.941 1.900 4.804 1.00 95.25 91 TYR A N 1
ATOM 733 C CA . TYR A 1 91 ? 5.598 2.934 5.789 1.00 95.25 91 TYR A CA 1
ATOM 734 C C . TYR A 1 91 ? 4.945 2.331 7.044 1.00 95.25 91 TYR A C 1
ATOM 736 O O . TYR A 1 91 ? 5.294 2.687 8.163 1.00 95.25 91 TYR A O 1
ATOM 744 N N . LEU A 1 92 ? 4.053 1.351 6.872 1.00 93.75 92 LEU A N 1
ATOM 745 C CA . LEU A 1 92 ? 3.435 0.665 8.008 1.00 93.75 92 LEU A CA 1
ATOM 746 C C . LEU A 1 92 ? 4.423 -0.153 8.828 1.00 93.75 92 LEU A C 1
ATOM 748 O O . LEU A 1 92 ? 4.242 -0.272 10.032 1.00 93.75 92 LEU A O 1
ATOM 752 N N . TYR A 1 93 ? 5.460 -0.709 8.202 1.00 94.00 93 TYR A N 1
ATOM 753 C CA . TYR A 1 93 ? 6.519 -1.379 8.944 1.00 94.00 93 TYR A CA 1
ATOM 754 C C . TYR A 1 93 ? 7.253 -0.390 9.860 1.00 94.00 93 TYR A C 1
ATOM 756 O O . TYR A 1 93 ? 7.498 -0.698 11.023 1.00 94.00 93 TYR A O 1
ATOM 764 N N . GLU A 1 94 ? 7.579 0.800 9.349 1.00 94.50 94 GLU A N 1
ATOM 765 C CA . GLU A 1 94 ? 8.279 1.848 10.105 1.00 94.50 94 GLU A CA 1
ATOM 766 C C . GLU A 1 94 ? 7.424 2.420 11.247 1.00 94.50 94 GLU A C 1
ATOM 768 O O . GLU A 1 94 ? 7.954 2.739 12.308 1.00 94.50 94 GLU A O 1
ATOM 773 N N . HIS A 1 95 ? 6.106 2.495 11.053 1.00 96.56 95 HIS A N 1
ATOM 774 C CA . HIS A 1 95 ? 5.149 3.084 11.996 1.00 96.56 95 HIS A CA 1
ATOM 775 C C . HIS A 1 95 ? 4.266 2.048 12.709 1.00 96.56 95 HIS A C 1
ATOM 777 O O . HIS A 1 95 ? 3.180 2.368 13.194 1.00 96.56 95 HIS A O 1
ATOM 783 N N . TRP A 1 96 ? 4.713 0.790 12.775 1.00 96.50 96 TRP A N 1
ATOM 784 C CA . TRP A 1 96 ? 3.881 -0.313 13.260 1.00 96.50 96 TRP A CA 1
ATOM 785 C C . TRP A 1 96 ? 3.394 -0.123 14.701 1.00 96.50 96 TRP A C 1
ATOM 787 O O . TRP A 1 96 ? 2.245 -0.440 14.999 1.00 96.50 96 TRP A O 1
ATOM 797 N N . GLY A 1 97 ? 4.245 0.407 15.586 1.00 96.12 97 GLY A N 1
ATOM 798 C CA . GLY A 1 97 ? 3.893 0.655 16.988 1.00 96.12 97 GLY A CA 1
ATOM 799 C C . GLY A 1 97 ? 2.676 1.570 17.122 1.00 96.12 97 GLY A C 1
ATOM 800 O O . GLY A 1 97 ? 1.659 1.157 17.678 1.00 96.12 97 GLY A O 1
ATOM 801 N N . ASP A 1 98 ? 2.758 2.760 16.529 1.00 97.56 98 ASP A N 1
ATOM 802 C CA . ASP A 1 98 ? 1.700 3.775 16.580 1.00 97.56 98 ASP A CA 1
ATOM 803 C C . ASP A 1 98 ? 0.423 3.306 15.868 1.00 97.56 98 ASP A C 1
ATOM 805 O O . ASP A 1 98 ? -0.694 3.551 16.328 1.00 97.56 98 ASP A O 1
ATOM 809 N N . PHE A 1 99 ? 0.571 2.596 14.744 1.00 97.25 99 PHE A N 1
ATOM 810 C CA . PHE A 1 99 ? -0.569 2.043 14.020 1.00 97.25 99 PHE A CA 1
ATOM 811 C C . PHE A 1 99 ? -1.296 0.975 14.844 1.00 97.25 99 PHE A C 1
ATOM 813 O O . PHE A 1 99 ? -2.523 0.993 14.948 1.00 97.25 99 PHE A O 1
ATOM 820 N N . ARG A 1 100 ? -0.546 0.073 15.485 1.00 95.62 100 ARG A N 1
ATOM 821 C CA . ARG A 1 100 ? -1.102 -0.949 16.375 1.00 95.62 100 ARG A CA 1
ATOM 822 C C . ARG A 1 100 ? -1.772 -0.329 17.597 1.00 95.62 100 ARG A C 1
ATOM 824 O O . ARG A 1 100 ? -2.840 -0.787 17.989 1.00 95.62 100 ARG A O 1
ATOM 831 N N . GLU A 1 101 ? -1.182 0.707 18.183 1.00 96.25 101 GLU A N 1
ATOM 832 C CA . GLU A 1 101 ? -1.804 1.449 19.281 1.00 96.25 101 GLU A CA 1
ATOM 833 C C . GLU A 1 101 ? -3.137 2.072 18.845 1.00 96.25 101 GLU A C 1
ATOM 835 O O . GLU A 1 101 ? -4.149 1.894 19.523 1.00 96.25 101 GLU A O 1
ATOM 840 N N . ALA A 1 102 ? -3.181 2.713 17.673 1.00 95.81 102 ALA A N 1
ATOM 841 C CA . ALA A 1 102 ? -4.416 3.268 17.123 1.00 95.81 102 ALA A CA 1
ATOM 842 C C . ALA A 1 102 ? -5.512 2.203 16.927 1.00 95.81 102 ALA A C 1
ATOM 844 O O . ALA A 1 102 ? -6.680 2.480 17.209 1.00 95.81 102 ALA A O 1
ATOM 845 N N . LEU A 1 103 ? -5.143 0.990 16.492 1.00 94.62 103 LEU A N 1
ATOM 846 C CA . LEU A 1 103 ? -6.066 -0.147 16.382 1.00 94.62 103 LEU A CA 1
ATOM 847 C C . LEU A 1 103 ? -6.604 -0.572 17.754 1.00 94.62 103 LEU A C 1
ATOM 849 O O . LEU A 1 103 ? -7.814 -0.699 17.918 1.00 94.62 103 LEU A O 1
ATOM 853 N N . LEU A 1 104 ? -5.729 -0.740 18.749 1.00 93.31 104 LEU A N 1
ATOM 854 C CA . LEU A 1 104 ? -6.113 -1.159 20.104 1.00 93.31 104 LEU A CA 1
ATOM 855 C C . LEU A 1 104 ? -7.001 -0.126 20.812 1.00 93.31 104 LEU A C 1
ATOM 857 O O . LEU A 1 104 ? -7.901 -0.494 21.565 1.00 93.31 104 LEU A O 1
ATOM 861 N N . LEU A 1 105 ? -6.779 1.161 20.543 1.00 93.94 105 LEU A N 1
ATOM 862 C CA . LEU A 1 105 ? -7.603 2.263 21.044 1.00 93.94 105 LEU A CA 1
ATOM 863 C C . LEU A 1 105 ? -8.887 2.484 20.223 1.00 93.94 105 LEU A C 1
ATOM 865 O O . LEU A 1 105 ? -9.638 3.413 20.518 1.00 93.94 105 LEU A O 1
ATOM 869 N N . ASN A 1 106 ? -9.146 1.672 19.190 1.00 89.50 106 ASN A N 1
ATOM 870 C CA . ASN A 1 106 ? -10.251 1.845 18.238 1.00 89.50 106 ASN A CA 1
ATOM 871 C C . ASN A 1 106 ? -10.312 3.252 17.611 1.00 89.50 106 ASN A C 1
ATOM 873 O O . ASN A 1 106 ? -11.381 3.751 17.247 1.00 89.50 106 ASN A O 1
ATOM 877 N N . ASN A 1 107 ? -9.162 3.912 17.455 1.00 93.94 107 ASN A N 1
ATOM 878 C CA . ASN A 1 107 ? -9.078 5.247 16.879 1.00 93.94 107 ASN A CA 1
ATOM 879 C C . ASN A 1 107 ? -9.121 5.170 15.345 1.00 93.94 107 ASN A C 1
ATOM 881 O O . ASN A 1 107 ? -8.100 5.286 14.663 1.00 93.94 107 ASN A O 1
ATOM 885 N N . LYS A 1 108 ? -10.329 4.981 14.797 1.00 90.75 108 LYS A N 1
ATOM 886 C CA . LYS A 1 108 ? -10.565 4.816 13.350 1.00 90.75 108 LYS A CA 1
ATOM 887 C C . LYS A 1 108 ? -9.968 5.952 12.515 1.00 90.75 108 LYS A C 1
ATOM 889 O O . LYS A 1 108 ? -9.364 5.685 11.483 1.00 90.75 108 LYS A O 1
ATOM 894 N N . SER A 1 109 ? -10.066 7.202 12.977 1.00 91.62 109 SER A N 1
ATOM 895 C CA . SER A 1 109 ? -9.490 8.351 12.262 1.00 91.62 109 SER A CA 1
ATOM 896 C C . SER A 1 109 ? -7.975 8.221 12.108 1.00 91.62 109 SER A C 1
ATOM 898 O O . SER A 1 109 ? -7.444 8.474 11.030 1.00 91.62 109 SER A O 1
ATOM 900 N N . LYS A 1 110 ? -7.279 7.796 13.169 1.00 95.44 110 LYS A N 1
ATOM 901 C CA . LYS A 1 110 ? -5.825 7.615 13.136 1.00 95.44 110 LYS A CA 1
ATOM 902 C C . LYS A 1 110 ? -5.424 6.416 12.274 1.00 95.44 110 LYS A C 1
ATOM 904 O O . LYS A 1 110 ? -4.449 6.488 11.534 1.00 95.44 110 LYS A O 1
ATOM 909 N N . VAL A 1 111 ? -6.201 5.334 12.315 1.00 94.75 111 VAL A N 1
ATOM 910 C CA . VAL A 1 111 ? -6.005 4.159 11.450 1.00 94.75 111 VAL A CA 1
ATOM 911 C C . VAL A 1 111 ? -6.117 4.537 9.969 1.00 94.75 111 VAL A C 1
ATOM 913 O O . VAL A 1 111 ? -5.259 4.143 9.176 1.00 94.75 111 VAL A O 1
ATOM 916 N N . VAL A 1 112 ? -7.126 5.332 9.594 1.00 94.06 112 VAL A N 1
ATOM 917 C CA . VAL A 1 112 ? -7.292 5.827 8.216 1.00 94.06 112 VAL A CA 1
ATOM 918 C C . VAL A 1 112 ? -6.117 6.717 7.810 1.00 94.06 112 VAL A C 1
ATOM 920 O O . VAL A 1 112 ? -5.555 6.496 6.742 1.00 94.06 112 VAL A O 1
ATOM 923 N N . GLU A 1 113 ? -5.671 7.632 8.676 1.00 95.44 113 GLU A N 1
ATOM 924 C CA . GLU A 1 113 ? -4.502 8.491 8.423 1.00 95.44 113 GLU A CA 1
ATOM 925 C C . GLU A 1 113 ? -3.243 7.666 8.093 1.00 95.44 113 GLU A C 1
ATOM 927 O O . GLU A 1 113 ? -2.591 7.905 7.075 1.00 95.44 113 GLU A O 1
ATOM 932 N N . PHE A 1 114 ? -2.942 6.627 8.881 1.00 97.00 114 PHE A N 1
ATOM 933 C CA . PHE A 1 114 ? -1.813 5.730 8.605 1.00 97.00 114 PHE A CA 1
ATOM 934 C C . PHE A 1 114 ? -1.974 4.959 7.288 1.00 97.00 114 PHE A C 1
ATOM 936 O O . PHE A 1 114 ? -0.997 4.768 6.555 1.00 97.00 114 PHE A O 1
ATOM 943 N N . CYS A 1 115 ? -3.191 4.518 6.960 1.00 96.31 115 CYS A N 1
ATOM 944 C CA . CYS A 1 115 ? -3.460 3.846 5.690 1.00 96.31 115 CYS A CA 1
ATOM 945 C C . CYS A 1 115 ? -3.279 4.801 4.501 1.00 96.31 115 CYS A C 1
ATOM 947 O O . CYS A 1 115 ? -2.639 4.438 3.514 1.00 96.31 115 CYS A O 1
ATOM 949 N N . GLU A 1 116 ? -3.774 6.034 4.594 1.00 95.12 116 GLU A N 1
ATOM 950 C CA . GLU A 1 116 ? -3.583 7.055 3.563 1.00 95.12 116 GLU A CA 1
ATOM 951 C C . GLU A 1 116 ? -2.112 7.411 3.365 1.00 95.12 116 GLU A C 1
ATOM 953 O O . GLU A 1 116 ? -1.654 7.549 2.227 1.00 95.12 116 GLU A O 1
ATOM 958 N N . ASP A 1 117 ? -1.362 7.566 4.453 1.00 96.38 117 ASP A N 1
ATOM 959 C CA . ASP A 1 117 ? 0.056 7.894 4.391 1.00 96.38 117 ASP A CA 1
ATOM 960 C C . ASP A 1 117 ? 0.873 6.735 3.817 1.00 96.38 117 ASP A C 1
ATOM 962 O O . ASP A 1 117 ? 1.761 6.963 2.988 1.00 96.38 117 ASP A O 1
ATOM 966 N N . SER A 1 118 ? 0.493 5.491 4.122 1.00 95.81 118 SER A N 1
ATOM 967 C CA . SER A 1 118 ? 1.005 4.297 3.443 1.00 95.81 118 SER A CA 1
ATOM 968 C C . SER A 1 118 ? 0.792 4.380 1.925 1.00 95.81 118 SER A C 1
ATOM 970 O O . SER A 1 118 ? 1.753 4.238 1.158 1.00 95.81 118 SER A O 1
ATOM 972 N N . GLU A 1 119 ? -0.420 4.719 1.464 1.00 95.12 119 GLU A N 1
ATOM 973 C CA . GLU A 1 119 ? -0.699 4.877 0.029 1.00 95.12 119 GLU A CA 1
ATOM 974 C C . GLU A 1 119 ? 0.030 6.077 -0.612 1.00 95.12 119 GLU A C 1
ATOM 976 O O . GLU A 1 119 ? 0.496 6.022 -1.758 1.00 95.12 119 GLU A O 1
ATOM 981 N N . LYS A 1 120 ? 0.170 7.197 0.106 1.00 95.06 120 LYS A N 1
ATOM 982 C CA . LYS A 1 120 ? 0.950 8.359 -0.358 1.00 95.06 120 LYS A CA 1
ATOM 983 C C . LYS A 1 120 ? 2.414 7.973 -0.558 1.00 95.06 120 LYS A C 1
ATOM 985 O O . LYS A 1 120 ? 2.999 8.307 -1.590 1.00 95.06 120 LYS A O 1
ATOM 990 N N . LYS A 1 121 ? 3.002 7.248 0.393 1.00 94.50 121 LYS A N 1
ATOM 991 C CA . LYS A 1 121 ? 4.407 6.828 0.337 1.00 94.50 121 LYS A CA 1
ATOM 992 C C . LYS A 1 121 ? 4.654 5.814 -0.773 1.00 94.50 121 LYS A C 1
ATOM 994 O O . LYS A 1 121 ? 5.611 5.989 -1.525 1.00 94.50 121 LYS A O 1
ATOM 999 N N . ILE A 1 122 ? 3.795 4.803 -0.926 1.00 94.25 122 ILE A N 1
ATOM 1000 C CA . ILE A 1 122 ? 3.965 3.816 -2.000 1.00 94.25 122 ILE A CA 1
ATOM 1001 C C . ILE A 1 122 ? 3.743 4.453 -3.378 1.00 94.25 122 ILE A C 1
ATOM 1003 O O . ILE A 1 122 ? 4.573 4.274 -4.262 1.00 94.25 122 ILE A O 1
ATOM 1007 N N . SER A 1 123 ? 2.719 5.299 -3.555 1.00 94.44 123 SER A N 1
ATOM 1008 C CA . SER A 1 123 ? 2.485 5.985 -4.836 1.00 94.44 123 SER A CA 1
ATOM 1009 C C . SER A 1 123 ? 3.654 6.887 -5.241 1.00 94.44 123 SER A C 1
ATOM 1011 O O . SER A 1 123 ? 3.996 6.962 -6.421 1.00 94.44 123 SER A O 1
ATOM 1013 N N . ARG A 1 124 ? 4.316 7.532 -4.272 1.00 92.44 124 ARG A N 1
ATOM 1014 C CA . ARG A 1 124 ? 5.553 8.281 -4.514 1.00 92.44 124 ARG A CA 1
ATOM 1015 C C . ARG A 1 124 ? 6.691 7.368 -4.977 1.00 92.44 124 ARG A C 1
ATOM 1017 O O . ARG A 1 124 ? 7.323 7.695 -5.974 1.00 92.44 124 ARG A O 1
ATOM 1024 N N . ALA A 1 125 ? 6.905 6.231 -4.316 1.00 90.81 125 ALA A N 1
ATOM 1025 C CA . ALA A 1 125 ? 7.937 5.273 -4.717 1.00 90.81 125 ALA A CA 1
ATOM 1026 C C . ALA A 1 125 ? 7.707 4.748 -6.148 1.00 90.81 125 ALA A C 1
ATOM 1028 O O . ALA A 1 125 ? 8.647 4.656 -6.933 1.00 90.81 125 ALA A O 1
ATOM 1029 N N . TYR A 1 126 ? 6.453 4.480 -6.526 1.00 93.25 126 TYR A N 1
ATOM 1030 C CA . TYR A 1 126 ? 6.107 4.098 -7.898 1.00 93.25 126 TYR A CA 1
ATOM 1031 C C . TYR A 1 126 ? 6.367 5.222 -8.908 1.00 93.25 126 TYR A C 1
ATOM 1033 O O . TYR A 1 126 ? 6.898 4.958 -9.981 1.00 93.25 126 TYR A O 1
ATOM 1041 N N . ARG A 1 127 ? 6.038 6.480 -8.581 1.00 91.50 127 ARG A N 1
ATOM 1042 C CA . ARG A 1 127 ? 6.360 7.630 -9.450 1.00 91.50 127 ARG A CA 1
ATOM 1043 C C . ARG A 1 127 ? 7.861 7.766 -9.677 1.00 91.50 127 ARG A C 1
ATOM 1045 O O . ARG A 1 127 ? 8.276 7.991 -10.807 1.00 91.50 127 ARG A O 1
ATOM 1052 N N . GLU A 1 128 ? 8.653 7.619 -8.618 1.00 88.00 128 GLU A N 1
ATOM 1053 C CA . GLU A 1 128 ? 10.116 7.649 -8.694 1.00 88.00 128 GLU A CA 1
ATOM 1054 C C . GLU A 1 128 ? 10.640 6.504 -9.578 1.00 88.00 128 GLU A C 1
ATOM 1056 O O . GLU A 1 128 ? 11.473 6.740 -10.450 1.00 88.00 128 GLU A O 1
ATOM 1061 N N . ALA A 1 129 ? 10.088 5.293 -9.443 1.00 86.44 129 ALA A N 1
ATOM 1062 C CA . ALA A 1 129 ? 10.469 4.148 -10.270 1.00 86.44 129 ALA A CA 1
ATOM 1063 C C . ALA A 1 129 ? 10.080 4.300 -11.753 1.00 86.44 129 ALA A C 1
ATOM 1065 O O . ALA A 1 129 ? 10.874 3.968 -12.629 1.00 86.44 129 ALA A O 1
ATOM 1066 N N . VAL A 1 130 ? 8.890 4.833 -12.052 1.00 87.94 130 VAL A N 1
ATOM 1067 C CA . VAL A 1 130 ? 8.427 5.085 -13.433 1.00 87.94 130 VAL A CA 1
ATOM 1068 C C . VAL A 1 130 ? 9.229 6.209 -14.099 1.00 87.94 130 VAL A C 1
ATOM 1070 O O . VAL A 1 130 ? 9.473 6.161 -15.302 1.00 87.94 130 VAL A O 1
ATOM 1073 N N . ALA A 1 131 ? 9.676 7.209 -13.336 1.00 85.25 131 ALA A N 1
ATOM 1074 C CA . ALA A 1 131 ? 10.508 8.299 -13.849 1.00 85.25 131 ALA A CA 1
ATOM 1075 C C . ALA A 1 131 ? 11.974 7.890 -14.097 1.00 85.25 131 ALA A C 1
ATOM 1077 O O . ALA A 1 131 ? 12.730 8.653 -14.702 1.00 85.25 131 ALA A O 1
ATOM 1078 N N . GLN A 1 132 ? 12.392 6.710 -13.631 1.00 79.31 132 GLN A N 1
ATOM 1079 C CA . GLN A 1 132 ? 13.771 6.258 -13.739 1.00 79.31 132 GLN A CA 1
ATOM 1080 C C . GLN A 1 132 ? 14.132 5.855 -15.176 1.00 79.31 132 GLN A C 1
ATOM 1082 O O . GLN A 1 132 ? 13.444 5.070 -15.831 1.00 79.31 132 GLN A O 1
ATOM 1087 N N . THR A 1 133 ? 15.287 6.327 -15.643 1.00 70.81 133 THR A N 1
ATOM 1088 C CA . THR A 1 133 ? 15.902 5.863 -16.891 1.00 70.81 133 THR A CA 1
ATOM 1089 C C . THR A 1 133 ? 16.654 4.550 -16.664 1.00 70.81 133 THR A C 1
ATOM 1091 O O . THR A 1 133 ? 17.265 4.347 -15.613 1.00 70.81 133 THR A O 1
ATOM 1094 N N . GLY A 1 134 ? 16.621 3.646 -17.648 1.00 69.88 134 GLY A N 1
ATOM 1095 C CA . GLY A 1 134 ? 17.308 2.349 -17.564 1.00 69.88 134 GLY A CA 1
ATOM 1096 C C . GLY A 1 134 ? 16.429 1.157 -17.178 1.00 69.88 134 GLY A C 1
ATOM 1097 O O . GLY A 1 134 ? 16.914 0.029 -17.169 1.00 69.88 134 GLY A O 1
ATOM 1098 N N . VAL A 1 135 ? 15.142 1.381 -16.904 1.00 71.81 135 VAL A N 1
ATOM 1099 C CA . VAL A 1 135 ? 14.151 0.307 -16.745 1.00 71.81 135 VAL A CA 1
ATOM 1100 C C . VAL A 1 135 ? 13.655 -0.127 -18.134 1.00 71.81 135 VAL A C 1
ATOM 1102 O O . VAL A 1 135 ? 13.311 0.746 -18.936 1.00 71.81 135 VAL A O 1
ATOM 1105 N N . PRO A 1 136 ? 13.595 -1.438 -18.450 1.00 75.81 136 PRO A N 1
ATOM 1106 C CA . PRO A 1 136 ? 13.008 -1.922 -19.698 1.00 75.81 136 PRO A CA 1
ATOM 1107 C C . PRO A 1 136 ? 11.598 -1.366 -19.920 1.00 75.81 136 PRO A C 1
ATOM 1109 O O . PRO A 1 136 ? 10.806 -1.294 -18.980 1.00 75.81 136 PRO A O 1
ATOM 1112 N N . LYS A 1 137 ? 11.278 -0.995 -21.166 1.00 80.00 137 LYS A N 1
ATOM 1113 C CA . LYS A 1 137 ? 10.020 -0.319 -21.521 1.00 80.00 137 LYS A CA 1
ATOM 1114 C C . LYS A 1 137 ? 8.784 -1.062 -21.005 1.00 80.00 137 LYS A C 1
ATOM 1116 O O . LYS A 1 137 ? 7.955 -0.447 -20.347 1.00 80.00 137 LYS A O 1
ATOM 1121 N N . ASP A 1 138 ? 8.716 -2.372 -21.219 1.00 77.12 138 ASP A N 1
ATOM 1122 C CA . ASP A 1 138 ? 7.579 -3.206 -20.806 1.00 77.12 138 ASP A CA 1
ATOM 1123 C C . ASP A 1 138 ? 7.347 -3.153 -19.286 1.00 77.12 138 ASP A C 1
ATOM 1125 O O . ASP A 1 138 ? 6.215 -3.137 -18.807 1.00 77.12 138 ASP A O 1
ATOM 1129 N N . ILE A 1 139 ? 8.430 -3.053 -18.513 1.00 81.69 139 ILE A N 1
ATOM 1130 C CA . ILE A 1 139 ? 8.369 -2.958 -17.054 1.00 81.69 139 ILE A CA 1
ATOM 1131 C C . ILE A 1 139 ? 8.003 -1.560 -16.599 1.00 81.69 139 ILE A C 1
ATOM 1133 O O . ILE A 1 139 ? 7.231 -1.407 -15.658 1.00 81.69 139 ILE A O 1
ATOM 1137 N N . ASN A 1 140 ? 8.489 -0.534 -17.287 1.00 85.44 140 ASN A N 1
ATOM 1138 C CA . ASN A 1 140 ? 8.043 0.826 -17.033 1.00 85.44 140 ASN A CA 1
ATOM 1139 C C . ASN A 1 140 ? 6.530 0.972 -17.292 1.00 85.44 140 ASN A C 1
ATOM 1141 O O . ASN A 1 140 ? 5.814 1.520 -16.455 1.00 85.44 140 ASN A O 1
ATOM 1145 N N . GLU A 1 141 ? 6.021 0.407 -18.392 1.00 87.44 141 GLU A N 1
ATOM 1146 C CA . GLU A 1 141 ? 4.587 0.379 -18.705 1.00 87.44 141 GLU A CA 1
ATOM 1147 C C . GLU A 1 141 ? 3.785 -0.374 -17.637 1.00 87.44 141 GLU A C 1
ATOM 1149 O O . GLU A 1 141 ? 2.757 0.127 -17.172 1.00 87.44 141 GLU A O 1
ATOM 1154 N N . PHE A 1 142 ? 4.281 -1.530 -17.191 1.00 87.81 142 PHE A N 1
ATOM 1155 C CA . PHE A 1 142 ? 3.682 -2.299 -16.102 1.00 87.81 142 PHE A CA 1
ATOM 1156 C C . PHE A 1 142 ? 3.610 -1.500 -14.786 1.00 87.81 142 PHE A C 1
ATOM 1158 O O . PHE A 1 142 ? 2.537 -1.368 -14.190 1.00 87.81 142 PHE A O 1
ATOM 1165 N N . LEU A 1 143 ? 4.724 -0.891 -14.365 1.00 91.00 143 LEU A N 1
ATOM 1166 C CA . LEU A 1 143 ? 4.786 -0.047 -13.169 1.00 91.00 143 LEU A CA 1
ATOM 1167 C C . LEU A 1 143 ? 3.871 1.176 -13.282 1.00 91.00 143 LEU A C 1
ATOM 1169 O O . LEU A 1 143 ? 3.250 1.577 -12.297 1.00 91.00 143 LEU A O 1
ATOM 1173 N N . ASN A 1 144 ? 3.749 1.762 -14.475 1.00 91.75 144 ASN A N 1
ATOM 1174 C CA . ASN A 1 144 ? 2.851 2.884 -14.708 1.00 91.75 144 ASN A CA 1
ATOM 1175 C C . ASN A 1 144 ? 1.380 2.457 -14.570 1.00 91.75 144 ASN A C 1
ATOM 1177 O O . ASN A 1 144 ? 0.598 3.170 -13.942 1.00 91.75 144 ASN A O 1
ATOM 1181 N N . LYS A 1 145 ? 0.995 1.274 -15.067 1.00 90.50 145 LYS A N 1
ATOM 1182 C CA . LYS A 1 145 ? -0.358 0.722 -14.859 1.00 90.50 145 LYS A CA 1
ATOM 1183 C C . LYS A 1 145 ? -0.655 0.503 -13.370 1.00 90.50 145 LYS A C 1
ATOM 1185 O O . LYS A 1 145 ? -1.684 0.980 -12.883 1.00 90.50 145 LYS A O 1
ATOM 1190 N N . GLN A 1 146 ? 0.269 -0.117 -12.630 1.00 93.19 146 GLN A N 1
ATOM 1191 C CA . GLN A 1 146 ? 0.143 -0.270 -11.174 1.00 93.19 146 GLN A CA 1
ATOM 1192 C C . GLN A 1 146 ? 0.033 1.090 -10.465 1.00 93.19 146 GLN A C 1
ATOM 1194 O O . GLN A 1 146 ? -0.835 1.270 -9.612 1.00 93.19 146 GLN A O 1
ATOM 1199 N N . LEU A 1 147 ? 0.830 2.088 -10.864 1.00 94.38 147 LEU A N 1
ATOM 1200 C CA . LEU A 1 147 ? 0.738 3.451 -10.336 1.00 94.38 147 LEU A CA 1
ATOM 1201 C C . LEU A 1 147 ? -0.649 4.066 -10.571 1.00 94.38 147 LEU A C 1
ATOM 1203 O O . LEU A 1 147 ? -1.227 4.627 -9.639 1.00 94.38 147 LEU A O 1
ATOM 1207 N N . GLN A 1 148 ? -1.202 3.964 -11.783 1.00 92.38 148 GLN A N 1
ATOM 1208 C CA . GLN A 1 148 ? -2.545 4.485 -12.064 1.00 92.38 148 GLN A CA 1
ATOM 1209 C C . GLN A 1 148 ? -3.601 3.812 -11.186 1.00 92.38 148 GLN A C 1
ATOM 1211 O O . GLN A 1 148 ? -4.510 4.483 -10.693 1.00 92.38 148 GLN A O 1
ATOM 1216 N N . HIS A 1 149 ? -3.471 2.507 -10.952 1.00 91.56 149 HIS A N 1
ATOM 1217 C CA . HIS A 1 149 ? -4.370 1.787 -10.062 1.00 91.56 149 HIS A CA 1
ATOM 1218 C C . HIS A 1 149 ? -4.230 2.262 -8.605 1.00 91.56 149 HIS A C 1
ATOM 1220 O O . HIS A 1 149 ? -5.232 2.629 -7.993 1.00 91.56 149 HIS A O 1
ATOM 1226 N N . ILE A 1 150 ? -3.005 2.402 -8.083 1.00 93.38 150 ILE A N 1
ATOM 1227 C CA . ILE A 1 150 ? -2.747 2.953 -6.740 1.00 93.38 150 ILE A CA 1
ATOM 1228 C C . ILE A 1 150 ? -3.395 4.331 -6.572 1.00 93.38 150 ILE A C 1
ATOM 1230 O O . ILE A 1 150 ? -4.047 4.599 -5.562 1.00 93.38 150 ILE A O 1
ATOM 1234 N N . LEU A 1 151 ? -3.276 5.211 -7.569 1.00 92.31 151 LEU A N 1
ATOM 1235 C CA . LEU A 1 151 ? -3.881 6.544 -7.513 1.00 92.31 151 LEU A CA 1
ATOM 1236 C C . LEU A 1 151 ? -5.417 6.508 -7.476 1.00 92.31 151 LEU A C 1
ATOM 1238 O O . LEU A 1 151 ? -6.021 7.385 -6.858 1.00 92.31 151 LEU A O 1
ATOM 1242 N N . LYS A 1 152 ? -6.054 5.501 -8.087 1.00 90.31 152 LYS A N 1
ATOM 1243 C CA . LYS A 1 152 ? -7.505 5.277 -7.975 1.00 90.31 152 LYS A CA 1
ATOM 1244 C C . LYS A 1 152 ? -7.881 4.761 -6.584 1.00 90.31 152 LYS A C 1
ATOM 1246 O O . LYS A 1 152 ? -8.828 5.272 -5.988 1.00 90.31 152 LYS A O 1
ATOM 1251 N N . ILE A 1 153 ? -7.121 3.797 -6.059 1.00 90.06 153 ILE A N 1
ATOM 1252 C CA . ILE A 1 153 ? -7.363 3.175 -4.750 1.00 90.06 153 ILE A CA 1
ATOM 1253 C C . ILE A 1 153 ? -7.228 4.164 -3.595 1.00 90.06 153 ILE A C 1
ATOM 1255 O O . ILE A 1 153 ? -7.992 4.081 -2.637 1.00 90.06 153 ILE A O 1
ATOM 1259 N N . ARG A 1 154 ? -6.348 5.164 -3.701 1.00 88.81 154 ARG A N 1
ATOM 1260 C CA . ARG A 1 154 ? -6.205 6.209 -2.674 1.00 88.81 154 ARG A CA 1
ATOM 1261 C C . ARG A 1 154 ? -7.526 6.860 -2.259 1.00 88.81 154 ARG A C 1
ATOM 1263 O O . ARG A 1 154 ? -7.753 7.045 -1.072 1.00 88.81 154 ARG A O 1
ATOM 1270 N N . ARG A 1 155 ? -8.431 7.111 -3.210 1.00 87.75 155 ARG A N 1
ATOM 1271 C CA . ARG A 1 155 ? -9.759 7.685 -2.919 1.00 87.75 155 ARG A CA 1
ATOM 1272 C C . ARG A 1 155 ? -10.670 6.738 -2.131 1.00 87.75 155 ARG A C 1
ATOM 1274 O O . ARG A 1 155 ? -11.564 7.200 -1.433 1.00 87.75 155 ARG A O 1
ATOM 1281 N N . LYS A 1 156 ? -10.474 5.423 -2.274 1.00 88.94 156 LYS A N 1
ATOM 1282 C CA . LYS A 1 156 ? -11.196 4.392 -1.512 1.00 88.94 156 LYS A CA 1
ATOM 1283 C C . LYS A 1 156 ? -10.649 4.277 -0.094 1.00 88.94 156 LYS A C 1
ATOM 1285 O O . LYS A 1 156 ? -11.432 4.205 0.845 1.00 88.94 156 LYS A O 1
ATOM 1290 N N . VAL A 1 157 ? -9.324 4.343 0.051 1.00 89.00 157 VAL A N 1
ATOM 1291 C CA . VAL A 1 157 ? -8.632 4.350 1.351 1.00 89.00 157 VAL A CA 1
ATOM 1292 C C . VAL A 1 157 ? -9.072 5.536 2.210 1.00 89.00 157 VAL A C 1
ATOM 1294 O O . VAL A 1 157 ? -9.419 5.340 3.369 1.00 89.00 157 VAL A O 1
ATOM 1297 N N . GLU A 1 158 ? -9.168 6.734 1.622 1.00 85.44 158 GLU A N 1
ATOM 1298 C CA . GLU A 1 158 ? -9.681 7.950 2.290 1.00 85.44 158 GLU A CA 1
ATOM 1299 C C . GLU A 1 158 ? -11.105 7.774 2.855 1.00 85.44 158 GLU A C 1
ATOM 1301 O O . GLU A 1 158 ? -11.505 8.440 3.806 1.00 85.44 158 GLU A O 1
ATOM 1306 N N . ARG A 1 159 ? -11.894 6.864 2.274 1.00 87.94 159 ARG A N 1
ATOM 1307 C CA . ARG A 1 159 ? -13.278 6.574 2.676 1.00 87.94 159 ARG A CA 1
ATOM 1308 C C . ARG A 1 159 ? -13.416 5.281 3.475 1.00 87.94 159 ARG A C 1
ATOM 1310 O O . ARG A 1 159 ? -14.535 4.901 3.808 1.00 87.94 159 ARG A O 1
ATOM 1317 N N . MET A 1 160 ? -12.302 4.600 3.751 1.00 88.00 160 MET A N 1
ATOM 1318 C CA . MET A 1 160 ? -12.266 3.272 4.367 1.00 88.00 160 MET A CA 1
ATOM 1319 C C . MET A 1 160 ? -13.140 2.239 3.626 1.00 88.00 160 MET A C 1
ATOM 1321 O O . MET A 1 160 ? -13.705 1.323 4.219 1.00 88.00 160 MET A O 1
ATOM 1325 N N . GLU A 1 161 ? -13.276 2.402 2.308 1.00 88.00 161 GLU A N 1
ATOM 1326 C CA . GLU A 1 161 ? -14.002 1.468 1.453 1.00 88.00 161 GLU A CA 1
ATOM 1327 C C . GLU A 1 161 ? -13.148 0.231 1.166 1.00 88.00 161 GLU A C 1
ATOM 1329 O O . GLU A 1 161 ? -11.924 0.318 1.044 1.00 88.00 161 GLU A O 1
ATOM 1334 N N . THR A 1 162 ? -13.798 -0.915 0.952 1.00 85.12 162 THR A N 1
ATOM 1335 C CA . THR A 1 162 ? -13.122 -2.127 0.480 1.00 85.12 162 THR A CA 1
ATOM 1336 C C . THR A 1 162 ? -12.329 -1.845 -0.794 1.00 85.12 162 THR A C 1
ATOM 1338 O O . THR A 1 162 ? -12.845 -1.298 -1.780 1.00 85.12 162 THR A O 1
ATOM 1341 N N . VAL A 1 163 ? -11.064 -2.252 -0.768 1.00 85.69 163 VAL A N 1
ATOM 1342 C CA . VAL A 1 163 ? -10.140 -2.095 -1.885 1.00 85.69 163 VAL A CA 1
ATOM 1343 C C . VAL A 1 163 ? -10.175 -3.360 -2.748 1.00 85.69 163 VAL A C 1
ATOM 1345 O O . VAL A 1 163 ? -9.927 -4.452 -2.230 1.00 85.69 163 VAL A O 1
ATOM 1348 N N . PRO A 1 164 ? -10.511 -3.254 -4.048 1.00 83.94 164 PRO A N 1
ATOM 1349 C CA . PRO A 1 164 ? -10.444 -4.395 -4.949 1.00 83.94 164 PRO A CA 1
ATOM 1350 C C . PRO A 1 164 ? -8.987 -4.806 -5.185 1.00 83.94 164 PRO A C 1
ATOM 1352 O O . PRO A 1 164 ? -8.083 -3.971 -5.184 1.00 83.94 164 PRO A O 1
ATOM 1355 N N . MET A 1 165 ? -8.771 -6.101 -5.405 1.00 83.69 165 MET A N 1
ATOM 1356 C CA . MET A 1 165 ? -7.489 -6.588 -5.907 1.00 83.69 165 MET A CA 1
ATOM 1357 C C . MET A 1 165 ? -7.263 -6.070 -7.327 1.00 83.69 165 MET A C 1
ATOM 1359 O O . MET A 1 165 ? -8.219 -5.818 -8.062 1.00 83.69 165 MET A O 1
ATOM 1363 N N . LEU A 1 166 ? -5.996 -5.947 -7.707 1.00 80.62 166 LEU A N 1
ATOM 1364 C CA . LEU A 1 166 ? -5.626 -5.794 -9.104 1.00 80.62 166 LEU A CA 1
ATOM 1365 C C . LEU A 1 166 ? -5.687 -7.178 -9.761 1.00 80.62 166 LEU A C 1
ATOM 1367 O O . LEU A 1 166 ? -5.044 -8.107 -9.277 1.00 80.62 166 LEU A O 1
ATOM 1371 N N . HIS A 1 167 ? -6.476 -7.333 -10.820 1.00 73.00 167 HIS A N 1
ATOM 1372 C CA . HIS A 1 167 ? -6.600 -8.601 -11.538 1.00 73.00 167 HIS A CA 1
ATOM 1373 C C . HIS A 1 167 ? -5.848 -8.554 -12.869 1.00 73.00 167 HIS A C 1
ATOM 1375 O O . HIS A 1 167 ? -5.726 -7.496 -13.477 1.00 73.00 167 HIS A O 1
ATOM 1381 N N . ASP A 1 168 ? -5.409 -9.709 -13.375 1.00 55.44 168 ASP A N 1
ATOM 1382 C CA . ASP A 1 168 ? -4.708 -9.807 -14.667 1.00 55.44 168 ASP A CA 1
ATOM 1383 C C . ASP A 1 168 ? -5.517 -9.228 -15.841 1.00 55.44 168 ASP A C 1
ATOM 1385 O O . ASP A 1 168 ? -4.946 -8.692 -16.783 1.00 55.44 168 ASP A O 1
ATOM 1389 N N . ASN A 1 169 ? -6.853 -9.268 -15.760 1.00 52.50 169 ASN A N 1
ATOM 1390 C CA . ASN A 1 169 ? -7.754 -8.669 -16.755 1.00 52.50 169 ASN A CA 1
ATOM 1391 C C . ASN A 1 169 ? -7.757 -7.128 -16.742 1.00 52.50 169 ASN A C 1
ATOM 1393 O O . ASN A 1 169 ? -8.352 -6.515 -17.628 1.00 52.50 169 ASN A O 1
ATOM 1397 N N . ASP A 1 170 ? -7.125 -6.499 -15.748 1.00 53.19 170 ASP A N 1
ATOM 1398 C CA . ASP A 1 170 ? -6.919 -5.050 -15.690 1.00 53.19 170 ASP A CA 1
ATOM 1399 C C . ASP A 1 170 ? -5.683 -4.602 -16.509 1.00 53.19 170 ASP A C 1
ATOM 1401 O O . ASP A 1 170 ? -5.350 -3.408 -16.507 1.00 53.19 170 ASP A O 1
ATOM 1405 N N . PHE A 1 171 ? -5.008 -5.534 -17.208 1.00 48.81 171 PHE A N 1
ATOM 1406 C CA . PHE A 1 171 ? -3.790 -5.308 -17.997 1.00 48.81 171 PHE A CA 1
ATOM 1407 C C . PHE A 1 171 ? -3.945 -5.512 -19.503 1.00 48.81 171 PHE A C 1
ATOM 1409 O O . PHE A 1 171 ? -4.556 -6.505 -19.948 1.00 48.81 171 PHE A O 1
#

Secondary structure (DSSP, 8-state):
----TTSGGGSS---HHHHHHHHHHHHHHHHHHHHHHHHHHHHHHH---HHHHHHHHHHHHHHHHHHHHHHHHHHTS---PPP--GGGS-HHHHTHHHHHHHHHTT-HHHHHHHHHHHHHHHHHHHHHHHT-TTS-HHHHHHHHHHHHHHHHHHHHHTTTPPPPPP-GGG-

Foldseek 3Di:
DDDPCPPPLNDPDADPPLVLVLLQLLLLLLLQLVQQLVLLCVLLVLAPDPLSNQLSNLSSLQSVLSNVVSVVVNVSDDDDDHDDDPSSHFLCRVCVVVLSVCRVVVVVVVVLVSQLVRLVVSLVSLVVSLPRPSHPPVVSVVSVLVSVLSVVCSVCSNVSHRHHHDDPVSD